Protein AF-A0A843C1I5-F1 (afdb_monomer_lite)

Foldseek 3Di:
DDPFPKDKDKDKFQDQVVCVVVVVPDPLPDDPSVVVVVVVVVVVCCVVCVPWDKDKDWPDDVSVVGSITMIMIITTDD

Radius of gyration: 14.62 Å; chains: 1; bounding box: 30×28×41 Å

Secondary structure (DSSP, 8-state):
-----EEEEEEEES--HHHHHHTTTS-TTS--HHHHHHHHHHHHHHHH-TT--EEEEEEE-GGGT-SSEEEEEEEE--

Sequence (78 aa):
MEVINESKMIHRVLECEVWKMVQKVWTQDAIPCHKVTLASIRGLLKGAFPEKEFILEHKKKIPLGDPYCEIEISFKNS

pLDDT: mean 73.94, std 14.02, range [34.84, 89.94]

Structure (mmCIF, N/CA/C/O backbone):
data_AF-A0A843C1I5-F1
#
_entry.id   AF-A0A843C1I5-F1
#
loop_
_atom_site.group_PDB
_atom_site.id
_atom_site.type_symbol
_atom_site.label_atom_id
_atom_site.label_alt_id
_atom_site.label_comp_id
_atom_site.label_asym_id
_atom_site.label_entity_id
_atom_site.label_seq_id
_atom_site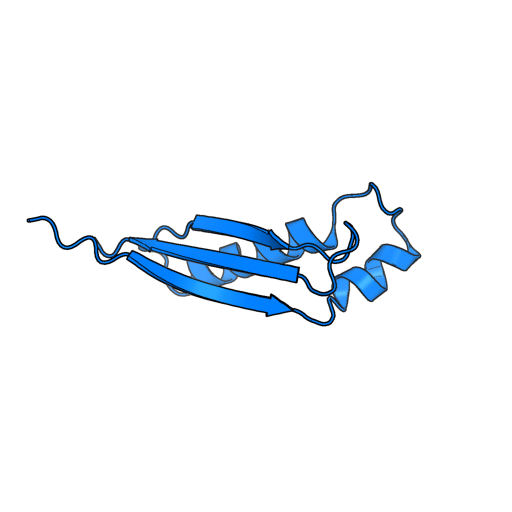.pdbx_PDB_ins_code
_atom_site.Cartn_x
_atom_site.Cartn_y
_atom_site.Cartn_z
_atom_site.occupancy
_atom_site.B_iso_or_equiv
_atom_site.auth_seq_id
_atom_site.auth_comp_id
_atom_site.auth_asym_id
_atom_site.auth_atom_id
_atom_site.pdbx_PDB_model_num
ATOM 1 N N . MET A 1 1 ? -13.379 -16.228 25.448 1.00 34.84 1 MET A N 1
ATOM 2 C CA . MET A 1 1 ? -13.067 -16.467 24.026 1.00 34.84 1 MET A CA 1
ATOM 3 C C . MET A 1 1 ? -13.147 -15.106 23.358 1.00 34.84 1 MET A C 1
ATOM 5 O O . MET A 1 1 ? -14.246 -14.594 23.203 1.00 34.84 1 MET A O 1
ATOM 9 N N . GLU A 1 2 ? -12.012 -14.440 23.152 1.00 35.38 2 GLU A N 1
ATOM 10 C CA . GLU A 1 2 ? -11.994 -13.089 22.577 1.00 35.38 2 GLU A CA 1
ATOM 11 C C . GLU A 1 2 ? -12.318 -13.179 21.085 1.00 35.38 2 GLU A C 1
ATOM 13 O O . GLU A 1 2 ? -11.602 -13.820 20.316 1.00 35.38 2 GLU A O 1
ATOM 18 N N . VAL A 1 3 ?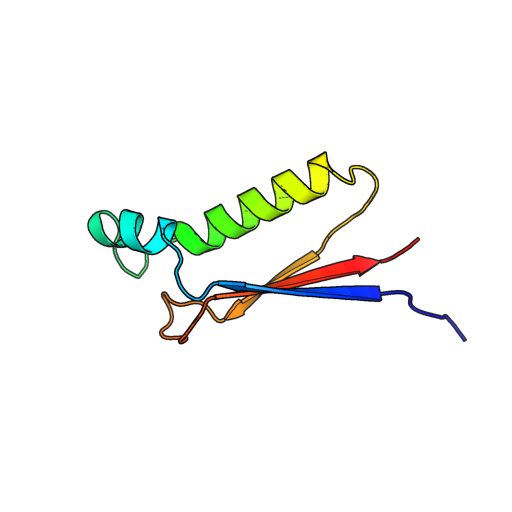 -13.434 -12.575 20.681 1.00 40.19 3 VAL A N 1
ATOM 19 C CA . VAL A 1 3 ? -13.783 -12.413 19.270 1.00 40.19 3 VAL A CA 1
ATOM 20 C C . VAL A 1 3 ? -12.915 -11.279 18.734 1.00 40.19 3 VAL A C 1
ATOM 22 O O . VAL A 1 3 ? -13.240 -10.106 18.894 1.00 40.19 3 VAL A O 1
ATOM 25 N N . ILE A 1 4 ? -11.774 -11.620 18.139 1.00 46.69 4 ILE A N 1
ATOM 26 C CA . ILE A 1 4 ? -10.923 -10.648 17.451 1.00 46.69 4 ILE A CA 1
ATOM 27 C C . ILE A 1 4 ? -11.636 -10.268 16.144 1.00 46.69 4 ILE A C 1
ATOM 29 O O . ILE A 1 4 ? -11.515 -10.957 15.134 1.00 46.69 4 ILE A O 1
ATOM 33 N N . ASN A 1 5 ? -12.415 -9.183 16.172 1.00 54.97 5 ASN A N 1
ATOM 34 C CA . ASN A 1 5 ? -13.064 -8.592 14.996 1.00 54.97 5 ASN A CA 1
ATOM 35 C C . ASN A 1 5 ? -12.031 -7.803 14.167 1.00 54.97 5 ASN A C 1
ATOM 37 O O . ASN A 1 5 ? -12.043 -6.571 14.109 1.00 54.97 5 ASN A O 1
ATOM 41 N N . GLU A 1 6 ? -11.089 -8.519 13.553 1.00 58.97 6 GLU A N 1
ATOM 42 C CA . GLU A 1 6 ? -10.147 -7.943 12.595 1.00 58.97 6 GLU A CA 1
ATOM 43 C C . GLU A 1 6 ? -10.783 -7.961 11.202 1.00 58.97 6 GLU A C 1
ATOM 45 O O . GLU A 1 6 ? -11.032 -9.017 10.620 1.00 58.97 6 GLU A O 1
ATOM 50 N N . SER A 1 7 ? -11.074 -6.778 10.666 1.00 73.25 7 SER A N 1
ATOM 51 C CA . SER A 1 7 ? -11.553 -6.650 9.289 1.00 73.25 7 SER A CA 1
ATOM 52 C C . SER A 1 7 ? -10.354 -6.497 8.361 1.00 73.25 7 SER A C 1
ATOM 54 O O . SER A 1 7 ? -9.504 -5.633 8.583 1.00 73.25 7 SER A O 1
ATOM 56 N N . LYS A 1 8 ? -10.288 -7.336 7.320 1.00 78.62 8 LYS A N 1
ATOM 57 C CA . LYS A 1 8 ? -9.218 -7.325 6.314 1.00 78.62 8 LYS A CA 1
ATOM 58 C C . LYS A 1 8 ? -9.776 -7.000 4.936 1.00 78.62 8 LYS A C 1
ATOM 60 O O . LYS A 1 8 ? -10.760 -7.595 4.501 1.00 78.62 8 LYS A O 1
ATOM 65 N N . MET A 1 9 ? -9.118 -6.086 4.235 1.00 83.94 9 MET A N 1
ATOM 66 C CA . MET A 1 9 ? -9.411 -5.725 2.852 1.00 83.94 9 MET A CA 1
ATOM 67 C C . MET A 1 9 ? -8.151 -5.895 2.008 1.00 83.94 9 MET A C 1
ATOM 69 O O . MET A 1 9 ? -7.081 -5.418 2.377 1.00 83.94 9 MET A O 1
ATOM 73 N N . ILE A 1 10 ? -8.282 -6.551 0.855 1.00 82.38 10 ILE A N 1
ATOM 74 C CA . ILE A 1 10 ? -7.190 -6.687 -0.112 1.00 82.38 10 ILE A CA 1
ATOM 75 C C . ILE A 1 10 ? -7.456 -5.735 -1.273 1.00 82.38 10 ILE A C 1
ATOM 77 O O . ILE A 1 10 ? -8.450 -5.872 -1.987 1.00 82.38 10 ILE A O 1
ATOM 81 N N . HIS A 1 11 ? -6.546 -4.791 -1.481 1.00 78.75 11 HIS A N 1
ATOM 82 C CA . HIS A 1 11 ? -6.549 -3.900 -2.629 1.00 78.75 11 HIS A CA 1
ATOM 83 C C . HIS A 1 11 ? -5.510 -4.370 -3.651 1.00 78.75 11 HIS A C 1
ATOM 85 O O . HIS A 1 11 ? -4.321 -4.464 -3.341 1.00 78.75 11 HIS A O 1
ATOM 91 N N . ARG A 1 12 ? -5.959 -4.671 -4.874 1.00 80.06 12 ARG A N 1
ATOM 92 C CA . ARG A 1 12 ? -5.096 -5.109 -5.978 1.00 80.06 12 ARG A CA 1
ATOM 93 C C . ARG A 1 12 ? -5.083 -4.072 -7.083 1.00 80.06 12 ARG A C 1
ATOM 95 O O . ARG A 1 12 ? -6.139 -3.611 -7.509 1.00 80.06 12 ARG A O 1
ATOM 102 N N . VAL A 1 13 ? -3.890 -3.761 -7.571 1.00 74.38 13 VAL A N 1
ATOM 103 C CA . VAL A 1 13 ? -3.676 -2.812 -8.663 1.00 74.38 13 VAL A CA 1
ATOM 104 C C . VAL A 1 13 ? -2.891 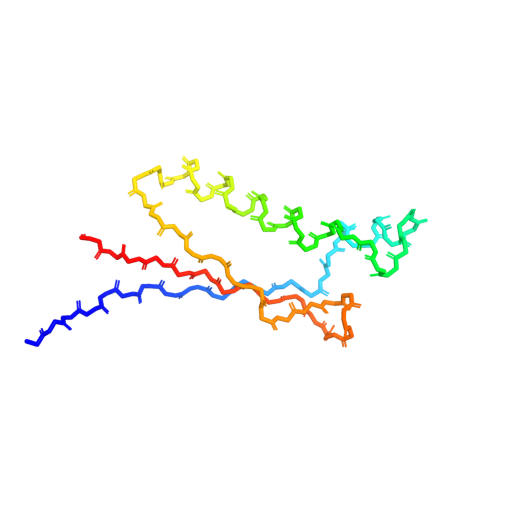-3.516 -9.759 1.00 74.38 13 VAL A C 1
ATOM 106 O O . VAL A 1 13 ? -1.714 -3.831 -9.585 1.00 74.38 13 VAL A O 1
ATOM 109 N N . LEU A 1 14 ? -3.568 -3.771 -10.880 1.00 66.56 14 LEU A N 1
ATOM 110 C CA . LEU A 1 14 ? -2.988 -4.388 -12.078 1.00 66.56 14 LEU A CA 1
ATOM 111 C C . LEU A 1 14 ? -2.106 -3.397 -12.848 1.00 66.56 14 LEU A C 1
ATOM 113 O O . LEU A 1 14 ? -1.132 -3.786 -13.481 1.00 66.56 14 LEU A O 1
ATOM 117 N N . GLU A 1 15 ? -2.417 -2.103 -12.752 1.00 62.12 15 GLU A N 1
ATOM 118 C CA . GLU A 1 15 ? -1.673 -1.041 -13.415 1.00 62.12 15 GLU A CA 1
ATOM 119 C C . GLU A 1 15 ? -1.448 0.127 -12.448 1.00 62.12 15 GLU A C 1
ATOM 121 O O . GLU A 1 15 ? -2.380 0.843 -12.095 1.00 62.12 15 GLU A O 1
ATOM 126 N N . CYS A 1 16 ? -0.211 0.344 -11.994 1.00 63.69 16 CYS A N 1
ATOM 127 C CA . CYS A 1 16 ? 0.118 1.583 -11.285 1.00 63.69 16 CYS A CA 1
ATOM 128 C C . CYS A 1 16 ? 0.392 2.645 -12.364 1.00 63.69 16 CYS A C 1
ATOM 130 O O . CYS A 1 16 ? 1.495 2.702 -12.897 1.00 63.69 16 CYS A O 1
ATOM 132 N N . GLU A 1 17 ? -0.587 3.479 -12.735 1.00 61.50 17 GLU A N 1
ATOM 133 C CA . GLU A 1 17 ? -0.339 4.604 -13.664 1.00 61.50 17 GLU A CA 1
ATOM 134 C C . GLU A 1 17 ? 0.772 5.520 -13.141 1.00 61.50 17 GLU A C 1
ATOM 136 O O . GLU A 1 17 ? 1.630 5.978 -13.895 1.00 61.50 17 GLU A O 1
ATOM 141 N N . VAL A 1 18 ? 0.831 5.678 -11.815 1.00 62.53 18 VAL A N 1
ATOM 142 C CA . VAL A 1 18 ? 1.950 6.325 -11.131 1.00 62.53 18 VAL A CA 1
ATOM 143 C C . VAL A 1 18 ? 3.261 5.609 -11.466 1.00 62.53 18 VAL A C 1
ATOM 145 O O . VAL A 1 18 ? 4.199 6.284 -11.862 1.00 62.53 18 VAL A O 1
ATOM 148 N N . TRP A 1 19 ? 3.334 4.271 -11.419 1.00 61.38 19 TRP A N 1
ATOM 149 C CA . TRP A 1 19 ? 4.503 3.491 -11.855 1.00 61.38 19 TRP A CA 1
ATOM 150 C C . TRP A 1 19 ? 4.825 3.741 -13.322 1.00 61.38 19 TRP A C 1
ATOM 152 O O . TRP A 1 19 ? 5.977 4.013 -13.642 1.00 61.38 19 TRP A O 1
ATOM 162 N N . LYS A 1 20 ? 3.814 3.734 -14.199 1.00 66.12 20 LYS A N 1
ATOM 163 C CA . LYS A 1 20 ? 3.990 4.011 -15.629 1.00 66.12 20 LYS A CA 1
ATOM 164 C C . LYS A 1 20 ? 4.590 5.401 -15.886 1.00 66.12 20 LYS A C 1
ATOM 166 O O . LYS A 1 20 ? 5.345 5.554 -16.848 1.00 66.12 20 LYS A O 1
ATOM 171 N N . MET A 1 21 ? 4.293 6.387 -15.036 1.00 64.50 21 MET A N 1
ATOM 172 C CA . MET A 1 21 ? 4.905 7.719 -15.076 1.00 64.50 21 MET A CA 1
ATOM 173 C C . MET A 1 21 ? 6.294 7.764 -14.430 1.00 64.50 21 MET A C 1
ATOM 175 O O . MET A 1 21 ? 7.226 8.259 -15.061 1.00 64.50 21 MET A O 1
ATOM 179 N N . VAL A 1 22 ? 6.468 7.261 -13.201 1.00 61.84 22 VAL A N 1
ATOM 180 C CA . VAL A 1 22 ? 7.766 7.350 -12.510 1.00 61.84 22 VAL A CA 1
ATOM 181 C C . VAL A 1 22 ? 8.828 6.440 -13.112 1.00 61.84 22 VAL A C 1
ATOM 183 O O . VAL A 1 22 ? 9.976 6.855 -13.108 1.00 61.84 22 VAL A O 1
ATOM 186 N N . GLN A 1 23 ? 8.500 5.295 -13.718 1.00 61.41 23 GLN A N 1
ATOM 187 C CA . GLN A 1 23 ? 9.501 4.442 -14.388 1.00 61.41 23 GLN A CA 1
ATOM 188 C C . GLN A 1 23 ? 10.219 5.149 -15.553 1.00 61.41 23 GLN A C 1
ATOM 190 O O . GLN A 1 23 ? 11.306 4.743 -15.946 1.00 61.41 23 GLN A O 1
ATOM 195 N N . LYS A 1 24 ? 9.618 6.208 -16.124 1.00 66.88 24 LYS A N 1
ATOM 196 C CA . LYS A 1 24 ? 10.246 7.021 -17.180 1.00 66.88 24 LYS A CA 1
ATOM 197 C C . LYS A 1 24 ? 11.311 7.980 -16.639 1.00 66.88 24 LYS A C 1
ATOM 199 O O . LYS A 1 24 ? 12.107 8.490 -17.416 1.00 66.88 24 LYS A O 1
ATOM 204 N N . VAL A 1 25 ? 11.285 8.270 -15.337 1.00 64.75 25 VAL A N 1
ATOM 205 C CA . VAL A 1 25 ? 12.105 9.311 -14.693 1.00 64.75 25 VAL A CA 1
ATOM 206 C C . VAL A 1 25 ? 12.978 8.733 -13.562 1.00 64.75 25 VAL A C 1
ATOM 208 O O . VAL A 1 25 ? 14.003 9.310 -13.221 1.00 64.75 25 VAL A O 1
ATOM 211 N N . TRP A 1 26 ? 12.600 7.590 -12.985 1.00 55.53 26 TRP A N 1
ATOM 212 C CA . TRP A 1 26 ? 13.206 6.977 -11.804 1.00 55.53 26 TRP A CA 1
ATOM 213 C C . TRP A 1 26 ? 13.569 5.518 -12.130 1.00 55.53 26 TRP A C 1
ATOM 215 O O . TRP A 1 26 ? 12.781 4.804 -12.750 1.00 55.53 26 TRP A O 1
ATOM 225 N N . THR A 1 27 ? 14.761 5.073 -11.724 1.00 57.38 27 THR A N 1
ATOM 226 C CA . THR A 1 27 ? 15.246 3.693 -11.919 1.00 57.38 27 THR A CA 1
ATOM 227 C C . THR A 1 27 ? 14.526 2.692 -11.002 1.00 57.38 27 THR A C 1
ATOM 229 O O . THR A 1 27 ? 13.889 3.088 -10.028 1.00 57.38 27 THR A O 1
ATOM 232 N N . GLN A 1 28 ? 14.620 1.387 -11.302 1.00 57.47 28 GLN A N 1
ATOM 233 C CA . GLN A 1 28 ? 13.935 0.300 -10.570 1.00 57.47 28 GLN A CA 1
ATOM 234 C C . GLN A 1 28 ? 14.203 0.279 -9.051 1.00 57.47 28 GLN A C 1
ATOM 236 O O . GLN A 1 28 ? 13.309 -0.089 -8.291 1.00 57.47 28 GLN A O 1
ATOM 241 N N . ASP A 1 29 ? 15.385 0.722 -8.611 1.00 51.41 29 ASP A N 1
ATOM 242 C CA . ASP A 1 29 ? 15.765 0.817 -7.190 1.00 51.41 29 ASP A CA 1
ATOM 243 C C . ASP A 1 29 ? 15.206 2.051 -6.484 1.00 51.41 29 ASP A C 1
ATOM 245 O O . ASP A 1 29 ? 15.240 2.170 -5.255 1.00 51.41 29 ASP A O 1
ATOM 249 N N . ALA A 1 30 ? 14.695 3.003 -7.254 1.00 52.06 30 ALA A N 1
ATOM 250 C CA . ALA A 1 30 ? 14.094 4.179 -6.696 1.00 52.06 30 ALA A CA 1
ATOM 251 C C . ALA A 1 30 ? 12.709 3.816 -6.159 1.00 52.06 30 ALA A C 1
ATOM 253 O O . ALA A 1 30 ? 11.978 2.971 -6.678 1.00 52.06 30 ALA A O 1
ATOM 254 N N . ILE A 1 31 ? 12.330 4.485 -5.082 1.00 57.56 31 ILE A N 1
ATOM 255 C CA . ILE A 1 31 ? 11.244 4.060 -4.217 1.00 57.56 31 ILE A CA 1
ATOM 256 C C . ILE A 1 31 ? 10.023 5.020 -4.304 1.00 57.56 31 ILE A C 1
ATOM 258 O O . ILE A 1 31 ? 9.725 5.655 -3.291 1.00 57.56 31 ILE A O 1
ATOM 262 N N . PRO A 1 32 ? 9.273 5.186 -5.428 1.00 65.75 32 PRO A N 1
ATOM 263 C CA . PRO A 1 32 ? 8.164 6.148 -5.451 1.00 65.75 32 PRO A CA 1
ATOM 264 C C . PRO A 1 32 ? 6.783 5.490 -5.486 1.00 65.75 32 PRO A C 1
ATOM 266 O O . PRO A 1 32 ? 6.040 5.683 -4.533 1.00 65.75 32 PRO A O 1
ATOM 269 N N . CYS A 1 33 ? 6.414 4.708 -6.520 1.00 64.88 33 CYS A N 1
ATOM 270 C CA . CYS A 1 33 ? 5.003 4.301 -6.718 1.00 64.88 33 CYS A CA 1
ATOM 271 C C . CYS A 1 33 ? 4.445 3.610 -5.468 1.00 64.88 33 CYS A C 1
ATOM 273 O O . CYS A 1 33 ? 3.457 4.071 -4.913 1.00 64.88 33 CYS A O 1
ATOM 275 N N . HIS A 1 34 ? 5.112 2.577 -4.948 1.00 70.38 34 HIS A N 1
ATOM 276 C CA . HIS A 1 34 ? 4.545 1.807 -3.841 1.00 70.38 34 HIS A CA 1
ATOM 277 C C . HIS A 1 34 ? 4.440 2.605 -2.527 1.00 70.38 34 HIS A C 1
ATOM 279 O O . HIS A 1 34 ? 3.484 2.408 -1.779 1.00 70.38 34 HIS A O 1
ATOM 285 N N . LYS A 1 35 ? 5.392 3.508 -2.236 1.00 74.56 35 LYS A N 1
ATOM 286 C CA . LYS A 1 35 ? 5.336 4.368 -1.041 1.00 74.56 35 LYS A CA 1
ATOM 287 C C . LYS A 1 35 ? 4.294 5.468 -1.191 1.00 74.56 35 LYS A C 1
ATOM 289 O O . LYS A 1 35 ? 3.567 5.727 -0.239 1.00 74.56 35 LYS A O 1
ATOM 294 N N . VAL A 1 36 ? 4.201 6.073 -2.374 1.00 75.94 36 VAL A N 1
ATOM 295 C CA . VAL A 1 36 ? 3.187 7.086 -2.692 1.00 75.94 36 VAL A CA 1
ATOM 296 C C . VAL A 1 36 ? 1.796 6.471 -2.598 1.00 75.94 36 VAL A C 1
ATOM 298 O O . VAL A 1 36 ? 0.963 7.004 -1.879 1.00 75.94 36 VAL A O 1
ATOM 301 N N . THR A 1 37 ? 1.564 5.305 -3.206 1.00 77.69 37 THR A N 1
ATOM 302 C CA . THR A 1 37 ? 0.286 4.588 -3.105 1.00 77.69 37 THR A CA 1
ATOM 303 C C . THR A 1 37 ? -0.083 4.295 -1.650 1.00 77.69 37 THR A C 1
ATOM 305 O O . THR A 1 37 ? -1.203 4.589 -1.239 1.00 77.69 37 THR A O 1
ATOM 308 N N . LEU A 1 38 ? 0.851 3.784 -0.838 1.00 79.75 38 LEU A N 1
ATOM 309 C CA . LEU A 1 38 ? 0.598 3.546 0.589 1.00 79.75 38 LEU A CA 1
ATOM 310 C C . LEU A 1 38 ? 0.278 4.842 1.347 1.00 79.75 38 LEU A C 1
ATOM 312 O O . LEU A 1 38 ? -0.637 4.854 2.168 1.00 79.75 38 LEU A O 1
ATOM 316 N N . ALA A 1 39 ? 1.002 5.930 1.073 1.00 82.56 39 ALA A N 1
ATOM 317 C CA . ALA A 1 39 ? 0.756 7.229 1.693 1.00 82.56 39 ALA A CA 1
ATOM 318 C C . ALA A 1 39 ? -0.618 7.799 1.305 1.00 82.56 39 ALA A C 1
ATOM 320 O O . ALA A 1 39 ? -1.335 8.286 2.177 1.00 82.56 39 ALA A O 1
ATOM 321 N N . SER A 1 40 ? -1.013 7.685 0.034 1.00 83.88 40 SER A N 1
ATOM 322 C CA . SER A 1 40 ? -2.328 8.107 -0.458 1.00 83.88 40 SER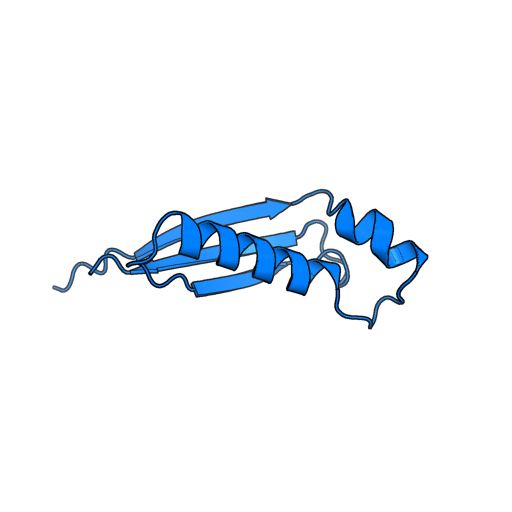 A CA 1
ATOM 323 C C . SER A 1 40 ? -3.461 7.324 0.202 1.00 83.88 40 SER A C 1
ATOM 325 O O . SER A 1 40 ? -4.396 7.935 0.714 1.00 83.88 40 SER A O 1
ATOM 327 N N . ILE A 1 41 ? -3.362 5.990 0.256 1.00 85.56 41 ILE A N 1
ATOM 328 C CA . ILE A 1 41 ? -4.382 5.150 0.902 1.00 85.56 41 ILE A CA 1
ATOM 329 C C . ILE A 1 41 ? -4.448 5.468 2.398 1.00 85.56 41 ILE A C 1
ATOM 331 O O . ILE A 1 41 ? -5.534 5.668 2.933 1.00 85.56 41 ILE A O 1
ATOM 335 N N . ARG A 1 42 ? -3.299 5.594 3.075 1.00 86.81 42 ARG A N 1
ATOM 336 C CA . ARG A 1 42 ? -3.253 5.965 4.496 1.00 86.81 42 ARG A CA 1
ATOM 337 C C . ARG A 1 42 ? -3.890 7.333 4.754 1.00 86.81 42 ARG A C 1
ATOM 339 O O . ARG A 1 42 ? -4.633 7.473 5.718 1.00 86.81 42 ARG A O 1
ATOM 346 N N . GLY A 1 43 ? -3.610 8.325 3.910 1.00 86.94 43 GLY A N 1
ATOM 347 C CA . GLY A 1 43 ? -4.210 9.657 4.002 1.00 86.94 43 GLY A CA 1
ATOM 348 C C . GLY A 1 43 ? -5.727 9.623 3.823 1.00 86.94 43 GLY A C 1
ATOM 349 O O . GLY A 1 43 ? -6.447 10.210 4.626 1.00 86.94 43 GLY A O 1
ATOM 350 N N . LEU A 1 44 ? -6.209 8.878 2.824 1.00 88.44 44 LEU A N 1
ATOM 351 C CA . LEU A 1 44 ? -7.638 8.701 2.566 1.00 88.44 44 LEU A CA 1
ATOM 352 C C . LEU A 1 44 ? -8.346 8.003 3.733 1.00 88.44 44 LEU A C 1
ATOM 354 O O . LEU A 1 44 ? -9.369 8.494 4.201 1.00 88.44 44 LEU A O 1
ATOM 358 N N . LEU A 1 45 ? -7.784 6.905 4.243 1.00 89.44 45 LEU A N 1
ATOM 359 C CA . LEU A 1 45 ? -8.357 6.162 5.368 1.00 89.44 45 LEU A CA 1
ATOM 360 C C . LEU A 1 45 ? -8.383 6.994 6.651 1.00 89.44 45 LEU A C 1
ATOM 362 O O . LEU A 1 45 ? -9.398 7.008 7.337 1.00 89.44 45 LEU A O 1
ATOM 366 N N . LYS A 1 46 ? -7.308 7.738 6.939 1.00 88.75 46 LYS A N 1
ATOM 367 C CA . LYS A 1 46 ? -7.251 8.640 8.097 1.00 88.75 46 LYS A CA 1
ATOM 368 C C . LYS A 1 46 ? -8.247 9.798 7.984 1.00 88.75 46 LYS A C 1
ATOM 370 O O . LYS A 1 46 ? -8.769 10.242 8.997 1.00 88.75 46 LYS A O 1
ATOM 375 N N . GLY A 1 47 ? -8.493 10.306 6.776 1.00 89.31 47 GLY A N 1
ATOM 376 C CA . GLY A 1 47 ? -9.492 11.350 6.547 1.00 89.31 47 GLY A CA 1
ATOM 377 C C . GLY A 1 47 ? -10.928 10.839 6.675 1.00 89.31 47 GLY A C 1
ATOM 378 O O . GLY A 1 47 ? -11.771 11.532 7.235 1.00 89.31 47 GLY A O 1
ATOM 379 N N . ALA A 1 48 ? -11.201 9.631 6.176 1.00 89.38 48 ALA A N 1
ATOM 380 C CA . ALA A 1 48 ? -12.531 9.027 6.205 1.00 89.38 48 ALA A CA 1
ATOM 381 C C . ALA A 1 48 ? -12.903 8.434 7.575 1.00 89.38 48 ALA A C 1
ATOM 383 O O . ALA A 1 48 ? -14.069 8.482 7.954 1.00 89.38 48 ALA A O 1
ATOM 384 N N . PHE A 1 49 ? -11.926 7.888 8.307 1.00 89.81 49 PHE A N 1
ATOM 385 C CA . PHE A 1 49 ? -12.115 7.241 9.611 1.00 89.81 49 PHE A CA 1
ATOM 386 C C . PHE A 1 49 ? -11.004 7.661 10.596 1.00 89.81 49 PHE A C 1
ATOM 388 O O . PHE A 1 49 ? -10.094 6.874 10.877 1.00 89.81 49 PHE A O 1
ATOM 395 N N . PRO A 1 50 ? -11.027 8.907 11.101 1.00 86.94 50 PRO A N 1
ATOM 396 C CA . PRO A 1 50 ? -9.963 9.459 11.946 1.00 86.94 50 PRO A CA 1
ATOM 397 C C . PRO A 1 50 ? -9.696 8.675 13.235 1.00 86.94 50 PRO A C 1
ATOM 399 O O . PRO A 1 50 ? -8.567 8.654 13.725 1.00 86.94 50 PRO A O 1
ATOM 402 N N . GLU A 1 51 ? -10.730 8.047 13.784 1.00 88.38 51 GLU A N 1
ATOM 403 C CA . GLU A 1 51 ? -10.702 7.266 15.020 1.00 88.38 51 GLU A CA 1
ATOM 404 C C . GLU A 1 51 ? -10.181 5.834 14.840 1.00 88.38 51 GLU A C 1
ATOM 406 O O . GLU A 1 51 ? -9.955 5.139 15.830 1.00 88.38 51 GLU A O 1
ATOM 411 N N . LYS A 1 52 ? -9.987 5.378 13.597 1.00 83.69 52 LYS A N 1
ATOM 412 C CA . LYS A 1 52 ? -9.538 4.014 13.304 1.00 83.69 52 LYS A CA 1
ATOM 413 C C . LYS A 1 52 ? -8.054 3.973 12.978 1.00 83.69 52 LYS A C 1
ATOM 415 O O . LYS A 1 52 ? -7.550 4.721 12.141 1.00 83.69 52 LYS A O 1
ATOM 420 N N . GLU A 1 53 ? -7.360 3.021 13.591 1.00 86.94 53 GLU A N 1
ATOM 421 C CA . GLU A 1 53 ? -5.981 2.707 13.242 1.00 86.94 53 GLU A CA 1
ATOM 422 C C . GLU A 1 53 ? -5.947 1.608 12.174 1.00 86.94 53 GLU A C 1
ATOM 424 O O . GLU A 1 53 ? -6.401 0.483 12.395 1.00 86.94 53 GLU A O 1
ATOM 429 N N . PHE A 1 54 ? -5.408 1.949 11.002 1.00 88.31 54 PHE A N 1
ATOM 430 C CA . PHE A 1 54 ? -5.241 1.019 9.888 1.00 88.31 54 PHE A CA 1
ATOM 431 C C . PHE A 1 54 ? -3.780 0.602 9.746 1.00 88.31 54 PHE A C 1
ATOM 433 O O . PHE A 1 54 ? -2.877 1.442 9.661 1.00 88.31 54 PHE A O 1
ATOM 440 N N . ILE A 1 55 ? -3.564 -0.699 9.613 1.00 89.06 55 ILE A N 1
ATOM 441 C CA . ILE A 1 55 ? -2.293 -1.309 9.240 1.00 89.06 55 ILE A CA 1
ATOM 442 C C . ILE A 1 55 ? -2.353 -1.586 7.737 1.00 89.06 55 ILE A C 1
ATOM 444 O O . ILE A 1 55 ? -3.309 -2.174 7.238 1.00 89.06 55 ILE A O 1
ATOM 448 N N . LEU A 1 56 ? -1.349 -1.112 7.000 1.00 87.94 56 LEU A N 1
ATOM 449 C CA . LEU A 1 56 ? -1.240 -1.317 5.558 1.00 87.94 56 LEU A CA 1
ATOM 450 C C . LEU A 1 56 ? 0.048 -2.084 5.269 1.00 87.94 56 LEU A C 1
ATOM 452 O O . LEU A 1 56 ? 1.141 -1.568 5.516 1.00 87.94 56 LEU A O 1
ATOM 456 N N . GLU A 1 57 ? -0.075 -3.274 4.695 1.00 86.44 57 GLU A N 1
ATOM 457 C CA . GLU A 1 57 ? 1.045 -4.130 4.313 1.00 86.44 57 GLU A CA 1
ATOM 458 C C . GLU A 1 57 ? 1.066 -4.367 2.806 1.00 86.44 57 GLU A C 1
ATOM 460 O O . GLU A 1 57 ? 0.061 -4.710 2.193 1.00 86.44 57 GLU A O 1
ATOM 465 N N . HIS A 1 58 ? 2.235 -4.219 2.187 1.00 82.75 58 HIS A N 1
ATOM 466 C CA . HIS A 1 58 ? 2.401 -4.449 0.754 1.00 82.75 58 HIS A CA 1
ATOM 467 C C . HIS A 1 58 ? 2.890 -5.884 0.525 1.00 82.75 58 HIS A C 1
ATOM 469 O O . HIS A 1 58 ? 4.050 -6.184 0.814 1.00 82.75 58 HIS A O 1
ATOM 475 N N . LYS A 1 59 ? 2.021 -6.759 0.013 1.00 86.31 59 LYS A N 1
ATOM 476 C CA . LYS A 1 59 ? 2.307 -8.187 -0.193 1.00 86.31 59 LYS A CA 1
ATOM 477 C C . LYS A 1 59 ? 2.970 -8.475 -1.542 1.00 86.31 59 LYS A C 1
ATOM 479 O O . LYS A 1 59 ? 3.872 -9.301 -1.596 1.00 86.31 59 LYS A O 1
ATOM 484 N N . LYS A 1 60 ? 2.557 -7.778 -2.607 1.00 84.81 60 LYS A N 1
ATOM 485 C CA . LYS A 1 60 ? 3.101 -7.919 -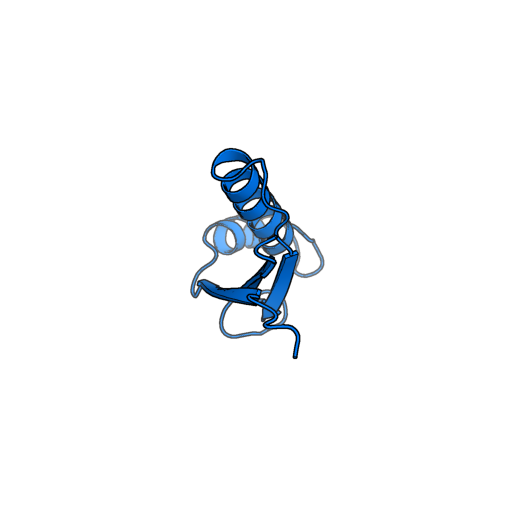3.976 1.00 84.81 60 LYS A CA 1
ATOM 486 C C . LYS A 1 60 ? 3.395 -6.563 -4.596 1.00 84.81 60 LYS A C 1
ATOM 488 O O . LYS A 1 60 ? 2.678 -5.607 -4.300 1.00 84.81 60 LYS A O 1
ATOM 493 N N . LYS A 1 61 ? 4.434 -6.455 -5.426 1.00 80.62 61 LYS A N 1
ATOM 494 C CA . LYS A 1 61 ? 4.917 -5.190 -6.003 1.00 80.62 61 LYS A CA 1
ATOM 495 C C . LYS A 1 61 ? 5.377 -5.379 -7.453 1.00 80.62 61 LYS A C 1
ATOM 497 O O . LYS A 1 61 ? 6.396 -6.019 -7.691 1.00 80.62 61 LYS A O 1
ATOM 502 N N . ILE A 1 62 ? 4.715 -4.707 -8.402 1.00 76.69 62 ILE A N 1
ATOM 503 C CA . ILE A 1 62 ? 5.108 -4.703 -9.831 1.00 76.69 62 ILE A CA 1
ATOM 504 C C . ILE A 1 62 ? 6.604 -4.389 -10.047 1.00 76.69 62 ILE A C 1
ATOM 506 O O . ILE A 1 62 ? 7.246 -5.099 -10.818 1.00 76.69 62 ILE A O 1
ATOM 510 N N . PRO A 1 63 ? 7.215 -3.404 -9.349 1.00 70.94 63 PRO A N 1
ATOM 511 C CA . PRO A 1 63 ? 8.649 -3.130 -9.491 1.00 70.94 63 PRO A CA 1
ATOM 512 C C . PRO A 1 63 ? 9.574 -4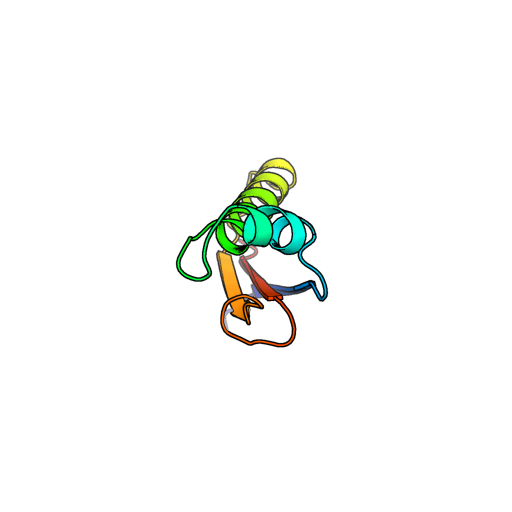.296 -9.121 1.00 70.94 63 PRO A C 1
ATOM 514 O O . PRO A 1 63 ? 10.707 -4.329 -9.582 1.00 70.94 63 PRO A O 1
ATOM 517 N N . LEU A 1 64 ? 9.113 -5.235 -8.288 1.00 76.44 64 LEU A N 1
ATOM 518 C CA . LEU A 1 64 ? 9.879 -6.416 -7.881 1.00 76.44 64 LEU A CA 1
ATOM 519 C C . LEU A 1 64 ? 9.619 -7.634 -8.784 1.00 76.44 64 LEU A C 1
ATOM 521 O O . LEU A 1 64 ? 10.076 -8.729 -8.473 1.00 76.44 64 LEU A O 1
ATOM 525 N N . GLY A 1 65 ? 8.895 -7.454 -9.893 1.00 78.00 65 GLY A N 1
ATOM 526 C CA . GLY A 1 65 ? 8.575 -8.520 -10.844 1.00 78.00 65 GLY A CA 1
ATOM 527 C C . GLY A 1 65 ? 7.240 -9.223 -10.593 1.00 78.00 65 GLY A C 1
ATOM 528 O O . GLY A 1 65 ? 6.901 -10.142 -11.337 1.00 78.00 65 GLY A O 1
ATOM 529 N N . ASP A 1 66 ? 6.455 -8.802 -9.594 1.00 83.62 66 ASP A N 1
ATOM 530 C CA . ASP A 1 66 ? 5.103 -9.333 -9.413 1.00 83.62 66 ASP A CA 1
ATOM 531 C C . ASP A 1 66 ? 4.165 -8.884 -10.549 1.00 83.62 66 ASP A C 1
ATOM 533 O O . ASP A 1 66 ? 4.272 -7.762 -11.047 1.00 83.62 66 ASP A O 1
ATOM 537 N N . PRO A 1 67 ? 3.162 -9.700 -10.920 1.00 82.44 67 PRO A N 1
ATOM 538 C CA . PRO A 1 67 ? 2.211 -9.343 -11.975 1.00 82.44 67 PRO A CA 1
ATOM 539 C C . PRO A 1 67 ? 1.268 -8.190 -11.594 1.00 82.44 67 PRO A C 1
ATOM 541 O O . PRO A 1 67 ? 0.579 -7.651 -12.456 1.00 82.44 67 PRO A O 1
ATOM 544 N N . TYR A 1 68 ? 1.187 -7.836 -10.310 1.00 79.94 68 TYR A N 1
ATOM 545 C CA . TYR A 1 68 ? 0.340 -6.765 -9.793 1.00 79.94 68 TYR A CA 1
ATOM 546 C C . TYR A 1 68 ? 0.822 -6.296 -8.416 1.00 79.94 68 TYR A C 1
ATOM 548 O O . TYR A 1 68 ? 1.558 -7.003 -7.725 1.00 79.94 68 TYR A O 1
ATOM 556 N N . CYS A 1 69 ? 0.390 -5.105 -7.997 1.00 79.56 69 CYS A N 1
ATOM 557 C CA . CYS A 1 69 ? 0.582 -4.641 -6.625 1.00 79.56 69 CYS A CA 1
ATOM 558 C C . CYS A 1 69 ? -0.570 -5.135 -5.743 1.00 79.56 69 CYS A C 1
ATOM 560 O O . CYS A 1 69 ? -1.734 -5.046 -6.139 1.00 79.56 69 CYS A O 1
ATOM 562 N N . GLU A 1 70 ? -0.263 -5.627 -4.546 1.00 85.62 70 GLU A N 1
ATOM 563 C CA . GLU A 1 70 ? -1.258 -6.102 -3.578 1.00 85.62 70 GLU A CA 1
ATOM 564 C C . GLU A 1 70 ? -1.008 -5.471 -2.216 1.00 85.62 70 GLU A C 1
ATOM 566 O O . GLU A 1 70 ? 0.055 -5.663 -1.625 1.00 85.62 70 GLU A O 1
ATOM 571 N N . ILE A 1 71 ? -1.992 -4.727 -1.719 1.00 87.56 71 ILE A N 1
ATOM 572 C CA . ILE A 1 71 ? -1.953 -4.073 -0.416 1.00 87.56 71 ILE A CA 1
ATOM 573 C C . ILE A 1 71 ? -3.029 -4.709 0.455 1.00 87.56 71 ILE A C 1
ATOM 575 O O . ILE A 1 71 ? -4.214 -4.669 0.128 1.00 87.56 71 ILE A O 1
ATOM 579 N N . GLU A 1 72 ? -2.605 -5.296 1.562 1.00 89.88 72 GLU A N 1
ATOM 580 C CA . GLU A 1 72 ? -3.481 -5.758 2.627 1.00 89.88 72 GLU A CA 1
ATOM 581 C C . GLU A 1 72 ? -3.699 -4.605 3.605 1.00 89.88 72 GLU A C 1
ATOM 583 O O . GLU A 1 72 ? -2.746 -3.988 4.080 1.00 89.88 72 GLU A O 1
ATOM 588 N N . ILE A 1 73 ? -4.961 -4.292 3.869 1.00 89.94 73 ILE A N 1
ATOM 589 C CA . ILE A 1 73 ? -5.382 -3.264 4.812 1.00 89.94 73 ILE A CA 1
ATOM 590 C C . ILE A 1 73 ? -6.126 -3.982 5.930 1.00 89.94 73 ILE A C 1
ATOM 592 O O . ILE A 1 73 ? -7.151 -4.620 5.675 1.00 89.94 73 ILE A O 1
ATOM 596 N N . SER A 1 74 ? -5.633 -3.875 7.156 1.00 89.62 74 SER A N 1
ATOM 597 C CA . SER A 1 74 ? -6.305 -4.396 8.342 1.00 89.62 74 SER A CA 1
ATOM 598 C C . SER A 1 74 ? -6.567 -3.290 9.354 1.00 89.62 74 SER A C 1
ATOM 600 O O . SER A 1 74 ? -5.845 -2.298 9.434 1.00 89.62 74 SER A O 1
ATOM 602 N N . PHE A 1 75 ? -7.643 -3.440 10.114 1.00 86.25 75 PHE A N 1
ATOM 603 C CA . PHE A 1 75 ? -7.939 -2.603 11.270 1.00 86.25 75 PHE A CA 1
ATOM 604 C C . PHE A 1 75 ? -8.641 -3.448 12.328 1.00 86.25 75 PHE A C 1
ATOM 606 O O . PHE A 1 75 ? -9.376 -4.392 12.011 1.00 86.25 75 PHE A O 1
ATOM 613 N N . LYS A 1 76 ? -8.411 -3.110 13.595 1.00 75.69 76 LYS A N 1
ATOM 614 C CA . LYS A 1 76 ? -9.132 -3.716 14.714 1.00 75.69 76 LYS A CA 1
ATOM 615 C C . LYS A 1 76 ? -10.359 -2.868 15.017 1.00 75.69 76 LYS A C 1
ATOM 617 O O . LYS A 1 76 ? -10.242 -1.655 15.172 1.00 75.69 76 LYS A O 1
ATOM 622 N N . ASN A 1 77 ? -11.527 -3.500 15.099 1.00 63.22 77 ASN A N 1
ATOM 623 C CA . ASN A 1 77 ? -12.677 -2.862 15.731 1.00 63.22 77 ASN A CA 1
ATOM 624 C C . ASN A 1 77 ? -12.449 -2.908 17.245 1.00 63.22 77 ASN A C 1
ATOM 626 O O . ASN A 1 77 ? -12.408 -3.999 17.817 1.00 63.22 77 ASN A O 1
ATOM 630 N N . SER A 1 78 ? -12.216 -1.740 17.848 1.00 53.03 78 SER A N 1
ATOM 631 C CA . SER A 1 78 ? -12.275 -1.553 19.302 1.00 53.03 78 SER A CA 1
ATOM 632 C C . SER A 1 78 ? -13.708 -1.626 19.808 1.00 53.03 78 SER A C 1
ATOM 634 O O . SER A 1 78 ? -14.617 -1.205 19.056 1.00 53.03 78 SER A O 1
#